Protein AF-A0A353KVI3-F1 (afdb_monomer)

Nearest PDB structures (foldseek):
  3p0k-assembly1_A-2  TM=2.502E-01  e=3.249E+00  Autographa californica nucleopolyhedrovirus
  5xki-assembly1_B  TM=2.496E-01  e=3.936E+00  Autographa californica nucleopolyhedrovirus
  5xki-assembly1_A  TM=2.439E-01  e=4.768E+00  Autographa californica nucleopolyhedrovirus

Solvent-accessible surface area (backbone atoms only — not comparable to full-atom values): 8061 Å² total; per-residue (Å²): 133,88,80,89,85,83,89,76,87,82,83,88,78,89,83,84,87,82,86,81,89,82,84,82,79,86,80,88,84,77,95,76,78,91,66,79,76,70,86,74,83,80,83,80,68,98,54,84,78,79,70,52,66,38,58,51,54,42,21,60,76,51,71,69,33,62,72,58,26,53,54,43,53,50,51,50,61,73,75,39,97,45,76,66,58,38,72,38,52,59,74,56,50,74,72,45,53,80,73,58,46,54,35,40,40,43,44,65,62,53,51,50,48,49,57,61,73,74,106

Radius of gyration: 40.03 Å; Cα contacts (8 Å, |Δi|>4): 71; chains: 1; bounding box: 127×29×61 Å

Secondary structure (DSSP, 8-state):
---------------------------------------------SS-----HHHHHHHHHHTS-HHHHHHHHHHHHHH-SS---EEE-HHHHHHS-HHHHTTEEEHHHHHHHHHHHT-

Foldseek 3Di:
DDDDDDDDDDDDDDDDDDDDDDDDDDDDDDDDDPPVPDPDPDDDDPDDPPQQQALVVLCVLLVNDNVLSVQLCVVCVVPAPAAAREEDAPVVLVVDDPVVVNNYDYPVVSNVSSVVVVD

Sequence (119 aa):
MSVNFLIKSGIITFFFSCIFNSAIVAQQLDENLQIQSEPKAVVNYKTSPQINPLISQVNELAGGNDELTERVIFQIRQTKNTAIRRIVLDNEFETLSEELKKDAIKQSEVVEIINRLKK

pLDDT: mean 72.94, std 23.57, range [34.97, 96.69]

Structure (mmCIF, N/CA/C/O backbone):
data_AF-A0A353KVI3-F1
#
_entry.id   AF-A0A353KVI3-F1
#
loop_
_atom_site.group_PDB
_atom_site.id
_atom_site.type_symbol
_atom_site.label_atom_id
_atom_site.label_alt_id
_atom_site.label_comp_id
_atom_site.label_asym_id
_atom_site.label_entity_id
_atom_site.label_seq_id
_atom_site.pdbx_PDB_ins_code
_atom_site.Cartn_x
_atom_site.Cartn_y
_atom_site.Cartn_z
_atom_site.occupancy
_atom_site.B_iso_or_equiv
_atom_site.auth_seq_id
_atom_site.auth_comp_id
_atom_site.auth_asym_id
_atom_site.auth_atom_id
_atom_site.pdbx_PDB_model_num
ATOM 1 N N . MET A 1 1 ? 114.471 7.026 -45.339 1.00 39.34 1 MET A N 1
ATOM 2 C CA . MET A 1 1 ? 115.197 8.143 -44.704 1.00 39.34 1 MET A CA 1
ATOM 3 C C . MET A 1 1 ? 114.193 8.884 -43.836 1.00 39.34 1 MET A C 1
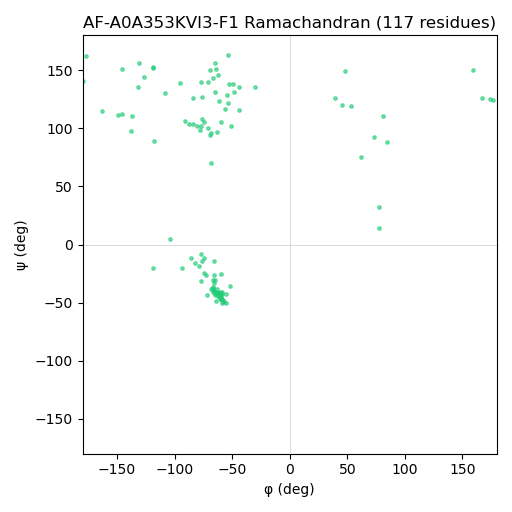ATOM 5 O O . MET A 1 1 ? 113.139 9.240 -44.345 1.00 39.34 1 MET A O 1
ATOM 9 N N . SER A 1 2 ? 114.472 8.996 -42.536 1.00 35.84 2 SER A N 1
ATOM 10 C CA . SER A 1 2 ? 113.763 9.850 -41.566 1.00 35.84 2 SER A CA 1
ATOM 11 C C . SER A 1 2 ? 113.710 11.312 -42.079 1.00 35.84 2 SER A C 1
ATOM 13 O O . SER A 1 2 ? 114.482 11.651 -42.969 1.00 35.84 2 SER A O 1
ATOM 15 N N . VAL A 1 3 ? 112.879 12.249 -41.615 1.00 34.97 3 VAL A N 1
ATOM 16 C CA . VAL A 1 3 ? 112.711 12.760 -40.243 1.00 34.97 3 VAL A CA 1
ATOM 17 C C . VAL A 1 3 ? 111.594 13.842 -40.277 1.00 34.97 3 VAL A C 1
ATOM 19 O O . VAL A 1 3 ? 111.617 14.639 -41.204 1.00 34.97 3 VAL A O 1
ATOM 22 N N . ASN A 1 4 ? 110.717 13.880 -39.253 1.00 36.97 4 ASN A N 1
ATOM 23 C CA . ASN A 1 4 ? 109.984 15.016 -38.619 1.00 36.97 4 ASN A CA 1
ATOM 24 C C . ASN A 1 4 ? 109.237 16.068 -39.496 1.00 36.97 4 ASN A C 1
ATOM 26 O O . ASN A 1 4 ? 109.660 16.426 -40.577 1.00 36.97 4 ASN A O 1
ATOM 30 N N . PHE A 1 5 ? 108.138 16.705 -39.072 1.00 36.28 5 PHE A N 1
ATOM 31 C CA . PHE A 1 5 ? 107.922 17.347 -37.773 1.00 36.28 5 PHE A CA 1
ATOM 32 C C . PHE A 1 5 ? 106.485 17.913 -37.656 1.00 36.28 5 PHE A C 1
ATOM 34 O O . PHE A 1 5 ? 105.848 18.223 -38.658 1.00 36.28 5 PHE A O 1
ATOM 41 N N . LEU A 1 6 ? 106.091 18.171 -36.403 1.00 39.06 6 LEU A N 1
ATOM 42 C CA . LEU A 1 6 ? 105.123 19.174 -35.923 1.00 39.06 6 LEU A CA 1
ATOM 43 C C . LEU A 1 6 ? 103.614 18.878 -35.898 1.00 39.06 6 LEU A C 1
ATOM 45 O O . LEU A 1 6 ? 102.815 19.280 -36.736 1.00 39.06 6 LEU A O 1
ATOM 49 N N . ILE A 1 7 ? 103.267 18.308 -34.747 1.00 49.91 7 ILE A N 1
ATOM 50 C CA . ILE A 1 7 ? 102.094 18.536 -33.899 1.00 49.91 7 ILE A CA 1
ATOM 51 C C . ILE A 1 7 ? 101.560 19.981 -33.970 1.00 49.91 7 ILE A C 1
ATOM 53 O O . ILE A 1 7 ? 102.304 20.938 -33.743 1.00 49.91 7 ILE A O 1
ATOM 57 N N . LYS A 1 8 ? 100.236 20.126 -34.080 1.00 35.59 8 LYS A N 1
ATOM 58 C CA . LYS A 1 8 ? 99.513 21.198 -33.384 1.00 35.59 8 LYS A CA 1
ATOM 59 C C . LYS A 1 8 ? 98.124 20.711 -32.965 1.00 35.59 8 LYS A C 1
ATOM 61 O O . LYS A 1 8 ? 97.298 20.417 -33.814 1.00 35.59 8 LYS A O 1
ATOM 66 N N . SER A 1 9 ? 97.971 20.594 -31.644 1.00 40.91 9 SER A N 1
ATOM 67 C CA . SER A 1 9 ? 96.794 20.876 -30.806 1.00 40.91 9 SER A CA 1
ATOM 68 C C . SER A 1 9 ? 95.406 20.497 -31.349 1.00 40.91 9 SER A C 1
ATOM 70 O O . SER A 1 9 ? 94.983 20.998 -32.374 1.00 40.91 9 SER A O 1
ATOM 72 N N . GLY A 1 10 ? 94.559 19.738 -30.667 1.00 41.81 10 GLY A N 1
ATOM 73 C CA . GLY A 1 10 ? 94.551 19.338 -29.273 1.00 41.81 10 GLY A CA 1
ATOM 74 C C . GLY A 1 10 ? 93.127 18.925 -28.884 1.00 41.81 10 GLY A C 1
ATOM 75 O O . GLY A 1 10 ? 92.157 19.455 -29.409 1.00 41.81 10 GLY A O 1
ATOM 76 N N . ILE A 1 11 ? 93.070 18.000 -27.928 1.00 42.72 11 ILE A N 1
ATOM 77 C CA . ILE A 1 11 ? 91.962 17.705 -27.010 1.00 42.72 11 ILE A CA 1
ATOM 78 C C . ILE A 1 11 ? 90.742 16.986 -27.608 1.00 42.72 11 ILE A C 1
ATOM 80 O O . ILE A 1 11 ? 89.752 17.541 -28.068 1.00 42.72 11 ILE A O 1
ATOM 84 N N . ILE A 1 12 ? 90.869 15.672 -27.460 1.00 45.66 12 ILE A N 1
ATOM 85 C CA . ILE A 1 12 ? 89.860 14.636 -27.289 1.00 45.66 12 ILE A CA 1
ATOM 86 C C . ILE A 1 12 ? 88.771 15.059 -26.290 1.00 45.66 12 ILE A C 1
ATOM 88 O O . ILE A 1 12 ? 89.069 15.458 -25.164 1.00 45.66 12 ILE A O 1
ATOM 92 N N . THR A 1 13 ? 87.505 14.820 -26.627 1.00 43.38 13 THR A N 1
ATOM 93 C CA . THR A 1 13 ? 86.503 14.464 -25.615 1.00 43.38 13 THR A CA 1
ATOM 94 C C . THR A 1 13 ? 85.646 13.324 -26.152 1.00 43.38 13 THR A C 1
ATOM 96 O O . THR A 1 13 ? 84.910 13.461 -27.124 1.00 43.38 13 THR A O 1
ATOM 99 N N . PHE A 1 14 ? 85.840 12.162 -25.535 1.00 37.44 14 PHE A N 1
ATOM 100 C CA . PHE A 1 14 ? 85.013 10.971 -25.654 1.00 37.44 14 PHE A CA 1
ATOM 101 C C . PHE A 1 14 ? 83.584 11.254 -25.143 1.00 37.44 14 PHE A C 1
ATOM 103 O O . PHE A 1 14 ? 83.430 11.945 -24.142 1.00 37.44 14 PHE A O 1
ATOM 110 N N . PHE A 1 15 ? 82.553 10.642 -25.729 1.00 39.94 15 PHE A N 1
ATOM 111 C CA . PHE A 1 15 ? 81.944 9.404 -25.207 1.00 39.94 15 PHE A CA 1
ATOM 112 C C . PHE A 1 15 ? 80.593 9.110 -25.894 1.00 39.94 15 PHE A C 1
ATOM 114 O O . PHE A 1 15 ? 79.657 9.894 -25.853 1.00 39.94 15 PHE A O 1
ATOM 121 N N . PHE A 1 16 ? 80.542 7.886 -26.42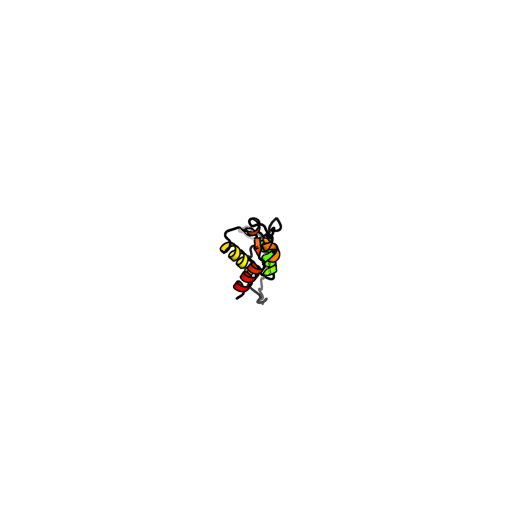2 1.00 39.25 16 PHE A N 1
ATOM 122 C CA . PHE A 1 16 ? 79.425 6.939 -26.451 1.00 39.25 16 PHE A CA 1
ATOM 123 C C . PHE A 1 16 ? 78.291 7.031 -27.488 1.00 39.25 16 PHE A C 1
ATOM 125 O O . PHE A 1 16 ? 77.385 7.853 -27.461 1.00 39.25 16 PHE A O 1
ATOM 132 N N . SER A 1 17 ? 78.371 6.015 -28.348 1.00 42.66 17 SER A N 1
ATOM 133 C CA . SER A 1 17 ? 77.406 5.442 -29.274 1.00 42.66 17 SER A CA 1
ATOM 134 C C . SER A 1 17 ? 76.066 5.071 -28.626 1.00 42.66 17 SER A C 1
ATOM 136 O O . SER A 1 17 ? 76.055 4.423 -27.584 1.00 42.66 17 SER A O 1
ATOM 138 N N . CYS A 1 18 ? 74.964 5.362 -29.323 1.00 43.75 18 CYS A N 1
ATOM 139 C CA . CYS A 1 18 ? 73.726 4.583 -29.261 1.00 43.75 18 CYS A CA 1
ATOM 140 C C . CYS A 1 18 ? 73.172 4.434 -30.685 1.00 43.75 18 CYS A C 1
ATOM 142 O O . CYS A 1 18 ? 72.531 5.327 -31.234 1.00 43.75 18 CYS A O 1
ATOM 144 N N . ILE A 1 19 ? 73.465 3.283 -31.285 1.00 48.78 19 ILE A N 1
ATOM 145 C CA . ILE A 1 19 ? 72.725 2.698 -32.408 1.00 48.78 19 ILE A CA 1
ATOM 146 C C . ILE A 1 19 ? 71.380 2.217 -31.841 1.00 48.78 19 ILE A C 1
ATOM 148 O O . ILE A 1 19 ? 71.381 1.701 -30.733 1.00 48.78 19 ILE A O 1
ATOM 152 N N . PHE A 1 20 ? 70.259 2.381 -32.550 1.00 44.34 20 PHE A N 1
ATOM 153 C CA . PHE A 1 20 ? 69.339 1.287 -32.913 1.00 44.34 20 PHE A CA 1
ATOM 154 C C . PHE A 1 20 ? 68.102 1.808 -33.661 1.00 44.34 20 PHE A C 1
ATOM 156 O O . PHE A 1 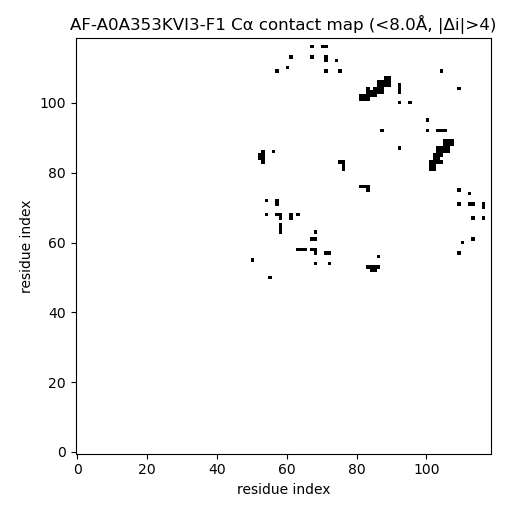20 ? 67.368 2.679 -33.204 1.00 44.34 20 PHE A O 1
ATOM 163 N N . ASN A 1 21 ? 67.923 1.227 -34.849 1.00 45.34 21 ASN A N 1
ATOM 164 C CA . ASN A 1 21 ? 66.804 1.359 -35.773 1.00 45.34 21 ASN A CA 1
ATOM 165 C C . ASN A 1 21 ? 65.438 1.170 -35.099 1.00 45.34 21 ASN A C 1
ATOM 167 O O . ASN A 1 21 ? 65.233 0.195 -34.380 1.00 45.34 21 ASN A O 1
ATOM 171 N N . SER A 1 22 ? 64.466 2.006 -35.459 1.00 47.84 22 SER A N 1
ATOM 172 C CA . SER A 1 22 ? 63.042 1.719 -35.261 1.00 47.84 22 SER A CA 1
ATOM 173 C C . SER A 1 22 ? 62.361 1.657 -36.626 1.00 47.84 22 SER A C 1
ATOM 175 O O . 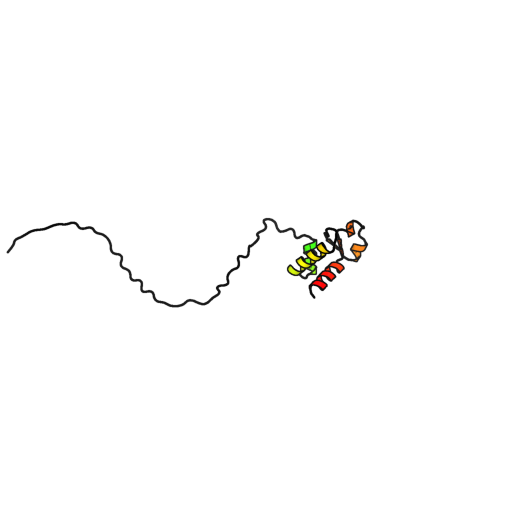SER A 1 22 ? 61.894 2.663 -37.153 1.00 47.84 22 SER A O 1
ATOM 177 N N . ALA A 1 23 ? 62.335 0.463 -37.220 1.00 44.97 23 ALA A N 1
ATOM 178 C CA . ALA A 1 23 ? 61.410 0.146 -38.298 1.00 44.97 23 ALA A CA 1
ATOM 179 C C . ALA A 1 23 ? 60.029 -0.086 -37.666 1.00 44.97 23 ALA A C 1
ATOM 181 O O . ALA A 1 23 ? 59.828 -1.080 -36.971 1.00 44.97 23 ALA A O 1
ATOM 182 N N . ILE A 1 24 ? 59.096 0.848 -37.857 1.00 49.88 24 ILE A N 1
ATOM 183 C CA . ILE A 1 24 ? 57.706 0.696 -37.411 1.00 49.88 24 ILE A CA 1
ATOM 184 C C . ILE A 1 24 ? 56.919 0.070 -38.563 1.00 49.88 24 ILE A C 1
ATOM 186 O O . ILE A 1 24 ? 56.642 0.715 -39.573 1.00 49.88 24 ILE A O 1
ATOM 190 N N . VAL A 1 25 ? 56.596 -1.212 -38.403 1.00 43.66 25 VAL A N 1
ATOM 191 C CA . VAL A 1 25 ? 55.638 -1.955 -39.224 1.00 43.66 25 VAL A CA 1
ATOM 192 C C . VAL A 1 25 ? 54.239 -1.686 -38.672 1.00 43.66 25 VAL A C 1
ATOM 194 O O . VAL A 1 25 ? 53.985 -1.864 -37.484 1.00 43.66 25 VAL A O 1
ATOM 197 N N . ALA A 1 26 ? 53.339 -1.241 -39.543 1.00 45.56 26 ALA A N 1
ATOM 198 C CA . ALA A 1 26 ? 51.913 -1.150 -39.274 1.00 45.56 26 ALA A CA 1
ATOM 199 C C . ALA A 1 26 ? 51.262 -2.540 -39.358 1.00 45.56 26 ALA A C 1
ATOM 201 O O . ALA A 1 26 ? 51.575 -3.275 -40.290 1.00 45.56 26 ALA A O 1
ATOM 202 N N . GLN A 1 27 ? 50.321 -2.852 -38.458 1.00 38.12 27 GLN A N 1
ATOM 203 C CA . GLN A 1 27 ? 48.956 -3.299 -38.795 1.00 38.12 27 GLN A CA 1
ATOM 204 C C . GLN A 1 27 ? 48.156 -3.724 -37.548 1.00 38.12 27 GLN A C 1
ATOM 206 O O . GLN A 1 27 ? 48.581 -4.580 -36.784 1.00 38.12 27 GLN A O 1
ATOM 211 N N . GLN A 1 28 ? 46.985 -3.085 -37.431 1.00 48.44 28 GLN A N 1
ATOM 212 C CA . GLN A 1 28 ? 45.674 -3.586 -36.987 1.00 48.44 28 GLN A CA 1
ATOM 213 C C . GLN A 1 28 ? 45.541 -4.317 -35.641 1.00 48.44 28 GLN A C 1
ATOM 215 O O . GLN A 1 28 ? 45.997 -5.444 -35.486 1.00 48.44 28 GLN A O 1
ATOM 220 N N . LEU A 1 29 ? 44.723 -3.742 -34.747 1.00 36.69 29 LEU A N 1
ATOM 221 C CA . LEU A 1 29 ? 43.849 -4.543 -33.888 1.00 36.69 29 LEU A CA 1
ATOM 222 C C . LEU A 1 29 ? 42.544 -3.794 -33.547 1.00 36.69 29 LEU A C 1
ATOM 224 O O . LEU A 1 29 ? 42.560 -2.771 -32.870 1.00 36.69 29 LEU A O 1
ATOM 228 N N . ASP A 1 30 ? 41.469 -4.347 -34.107 1.00 34.97 30 ASP A N 1
ATOM 229 C CA . ASP A 1 30 ? 40.050 -4.371 -33.731 1.00 34.97 30 ASP A CA 1
ATOM 230 C C . ASP A 1 30 ? 39.284 -3.120 -33.261 1.00 34.97 30 ASP A C 1
ATOM 232 O O . ASP A 1 30 ? 39.481 -2.553 -32.186 1.00 34.97 30 ASP A O 1
ATOM 236 N N . GLU A 1 31 ? 38.244 -2.829 -34.049 1.00 46.75 31 GLU A N 1
ATOM 237 C CA . GLU A 1 31 ? 36.956 -2.320 -33.590 1.00 46.75 31 GLU A CA 1
ATOM 238 C C . GLU A 1 31 ? 36.481 -3.098 -32.355 1.00 46.75 31 GLU A C 1
ATOM 240 O O . GLU A 1 31 ? 36.162 -4.277 -32.454 1.00 46.75 31 GLU A O 1
ATOM 245 N N . ASN A 1 32 ? 36.366 -2.449 -31.196 1.00 39.44 32 ASN A N 1
ATOM 246 C CA . ASN A 1 32 ? 35.334 -2.792 -30.219 1.00 39.44 32 ASN A CA 1
ATOM 247 C C . ASN A 1 32 ? 35.157 -1.665 -29.190 1.00 39.44 32 ASN A C 1
ATOM 249 O O . ASN A 1 32 ? 36.022 -1.397 -28.362 1.00 39.44 32 ASN A O 1
ATOM 253 N N . LEU A 1 33 ? 33.967 -1.057 -29.231 1.00 42.72 33 LEU A N 1
ATOM 254 C CA . LEU A 1 33 ? 33.259 -0.519 -28.068 1.00 42.72 33 LEU A CA 1
ATOM 255 C C . LEU A 1 33 ? 33.965 0.608 -27.293 1.00 42.72 33 LEU A C 1
ATOM 257 O O . LEU A 1 33 ? 34.328 0.461 -26.128 1.00 42.72 33 LEU A O 1
ATOM 261 N N . GLN A 1 34 ? 33.965 1.815 -27.867 1.00 43.28 34 GLN A N 1
ATOM 262 C CA . GLN A 1 34 ? 33.808 3.020 -27.043 1.00 43.28 34 GLN A CA 1
ATOM 263 C C . GLN A 1 34 ? 32.377 3.056 -26.474 1.00 43.28 34 GLN A C 1
ATOM 265 O O . GLN A 1 34 ? 31.550 3.871 -26.875 1.00 43.28 34 GLN A O 1
ATOM 270 N N . ILE A 1 35 ? 32.060 2.161 -25.533 1.00 49.88 35 ILE A N 1
ATOM 271 C CA . ILE A 1 35 ? 30.979 2.437 -24.589 1.00 49.88 35 ILE A CA 1
ATOM 272 C C . ILE A 1 35 ? 31.561 3.466 -23.631 1.00 49.88 35 ILE A C 1
ATOM 274 O O . ILE A 1 35 ? 32.398 3.144 -22.786 1.00 49.88 35 ILE A O 1
ATOM 278 N N . GLN A 1 36 ? 31.134 4.716 -23.794 1.00 52.03 36 GLN A N 1
ATOM 279 C CA . GLN A 1 36 ? 31.235 5.717 -22.743 1.00 52.03 36 GLN A CA 1
ATOM 280 C C . GLN A 1 36 ? 30.626 5.097 -21.483 1.00 52.03 36 GLN A C 1
ATOM 282 O O . GLN A 1 36 ? 29.411 4.957 -21.370 1.00 52.03 36 GLN A O 1
ATOM 287 N N . SER A 1 37 ? 31.475 4.638 -20.565 1.00 50.88 37 SER A N 1
ATOM 288 C CA . SER A 1 37 ? 31.020 4.242 -19.242 1.00 50.88 37 SER A CA 1
ATOM 289 C C . SER A 1 37 ? 30.610 5.526 -18.546 1.00 50.88 37 SER A C 1
ATOM 291 O O . SER A 1 37 ? 31.451 6.247 -18.012 1.00 50.88 37 SER A O 1
ATOM 293 N N . GLU A 1 38 ? 29.318 5.845 -18.618 1.00 61.66 38 GLU A N 1
ATOM 294 C CA . GLU A 1 38 ? 28.720 6.840 -17.742 1.00 61.66 38 GLU A CA 1
ATOM 295 C C . GLU A 1 38 ? 29.159 6.513 -16.309 1.00 61.66 38 GLU A C 1
ATOM 297 O O . GLU A 1 38 ? 29.101 5.342 -15.906 1.00 61.66 38 GLU A O 1
ATOM 302 N N . PRO A 1 39 ? 29.647 7.495 -15.537 1.00 52.88 39 PRO A N 1
ATOM 303 C CA . PRO A 1 39 ? 30.057 7.250 -14.168 1.00 52.88 39 PRO A CA 1
ATOM 304 C C . PRO A 1 39 ? 28.833 6.817 -13.353 1.00 52.88 39 PRO A C 1
ATOM 306 O O . PRO A 1 39 ? 28.057 7.638 -12.871 1.00 52.88 39 PRO A O 1
ATOM 309 N N . LYS A 1 40 ? 28.652 5.504 -13.187 1.00 57.38 40 LYS A N 1
ATOM 310 C CA . LYS A 1 40 ? 27.676 4.941 -12.257 1.00 57.38 40 LYS A CA 1
ATOM 311 C C . LYS A 1 40 ? 28.262 5.071 -10.861 1.00 57.38 40 LYS A C 1
ATOM 313 O O . LYS A 1 40 ? 29.157 4.319 -10.481 1.00 57.38 40 LYS A O 1
ATOM 318 N N . ALA A 1 41 ? 27.786 6.059 -10.111 1.00 64.19 41 ALA A N 1
ATOM 319 C CA . ALA A 1 41 ? 28.103 6.185 -8.698 1.00 64.19 41 ALA A CA 1
ATOM 320 C C . ALA A 1 41 ? 27.617 4.922 -7.969 1.00 64.19 41 ALA A C 1
ATOM 322 O O . ALA A 1 41 ? 26.419 4.719 -7.782 1.00 64.19 41 ALA A O 1
ATOM 323 N N . VAL A 1 42 ? 28.548 4.049 -7.584 1.00 62.38 42 VAL A N 1
ATOM 324 C CA . VAL A 1 42 ? 28.240 2.877 -6.761 1.00 62.38 42 VAL A CA 1
ATOM 325 C C . VAL A 1 42 ? 28.156 3.350 -5.315 1.00 62.38 42 VAL A C 1
ATOM 327 O O . VAL A 1 42 ? 29.172 3.610 -4.668 1.00 62.38 42 VAL A O 1
ATOM 330 N N . VAL A 1 43 ? 26.934 3.513 -4.811 1.00 61.19 43 VAL A N 1
ATOM 331 C CA . VAL A 1 43 ? 26.699 3.895 -3.417 1.00 61.19 43 VAL A CA 1
ATOM 332 C C . VAL A 1 43 ? 26.883 2.661 -2.533 1.00 61.19 43 VAL A C 1
ATOM 334 O O . VAL A 1 43 ? 25.988 1.831 -2.404 1.00 61.19 43 VAL A O 1
ATOM 337 N N . ASN A 1 44 ? 28.059 2.535 -1.916 1.00 46.50 44 ASN A N 1
ATOM 338 C CA . ASN A 1 44 ? 28.313 1.525 -0.890 1.00 46.50 44 ASN A CA 1
ATOM 339 C C . ASN A 1 44 ? 27.825 2.031 0.472 1.00 46.50 44 ASN A C 1
ATOM 341 O O . ASN A 1 44 ? 28.474 2.856 1.120 1.00 46.50 44 ASN A O 1
ATOM 345 N N . TYR A 1 45 ? 26.683 1.520 0.927 1.00 50.03 45 TYR A N 1
ATOM 346 C CA . TYR A 1 45 ? 26.181 1.789 2.271 1.00 50.03 45 TYR A CA 1
ATOM 347 C C . TYR A 1 45 ? 26.976 0.968 3.300 1.00 50.03 45 TYR A C 1
ATOM 349 O O . TYR A 1 45 ? 27.086 -0.250 3.187 1.00 50.03 45 TYR A O 1
ATOM 357 N N . LYS A 1 46 ? 27.523 1.625 4.336 1.00 54.81 46 LYS A N 1
ATOM 358 C CA . LYS A 1 46 ? 28.227 0.956 5.458 1.00 54.81 46 LYS A CA 1
ATOM 359 C C . LYS A 1 46 ? 27.307 0.077 6.316 1.00 54.81 46 LYS A C 1
ATOM 361 O O . LYS A 1 46 ? 27.781 -0.702 7.135 1.00 54.81 46 LYS A O 1
ATOM 366 N N . THR A 1 47 ? 26.002 0.232 6.157 1.00 52.72 47 THR A N 1
ATOM 367 C CA . THR A 1 47 ? 24.952 -0.496 6.864 1.00 52.72 47 THR A CA 1
ATOM 368 C C . THR A 1 47 ? 23.974 -0.969 5.805 1.00 52.72 47 THR A C 1
ATOM 370 O O . THR A 1 47 ? 23.645 -0.183 4.916 1.00 52.72 47 THR A O 1
ATOM 373 N N . SER A 1 48 ? 23.525 -2.227 5.873 1.00 52.44 48 SER A N 1
ATOM 374 C CA . SER A 1 48 ? 22.478 -2.700 4.962 1.00 52.44 48 SER A CA 1
ATOM 375 C C . SER A 1 48 ? 21.294 -1.735 5.068 1.00 52.44 48 SER A C 1
ATOM 377 O O . SER A 1 48 ? 20.842 -1.499 6.197 1.00 52.44 48 SER A O 1
ATOM 379 N N . PRO A 1 49 ? 20.849 -1.098 3.969 1.00 56.28 49 PRO A N 1
ATOM 380 C CA . PRO A 1 49 ? 19.745 -0.159 4.033 1.00 56.28 49 PRO A CA 1
ATOM 381 C C . PRO A 1 49 ? 18.547 -0.888 4.639 1.00 56.28 49 PRO A C 1
ATOM 383 O O . PRO A 1 49 ? 18.068 -1.878 4.092 1.00 56.28 49 PRO A O 1
ATOM 386 N N . GLN A 1 50 ? 18.092 -0.435 5.811 1.00 59.47 50 GLN A N 1
ATOM 387 C CA . GLN A 1 50 ? 16.850 -0.936 6.384 1.00 59.47 50 GLN A CA 1
ATOM 388 C C . GLN A 1 50 ? 15.722 -0.430 5.493 1.00 59.47 50 GLN A C 1
ATOM 390 O O . GLN A 1 50 ? 15.298 0.723 5.590 1.00 59.47 50 GLN A O 1
ATOM 395 N N . ILE A 1 51 ? 15.295 -1.282 4.565 1.00 67.19 51 ILE A N 1
ATOM 396 C CA . ILE A 1 51 ? 14.172 -0.997 3.684 1.00 67.19 51 ILE A CA 1
ATOM 397 C C . ILE A 1 51 ? 12.953 -0.816 4.584 1.00 67.19 51 ILE A C 1
ATOM 399 O O . ILE A 1 51 ? 12.626 -1.677 5.400 1.00 67.19 51 ILE A O 1
ATOM 403 N N . ASN A 1 52 ? 12.307 0.344 4.471 1.00 82.44 52 ASN A N 1
ATOM 404 C CA . ASN A 1 52 ? 11.080 0.627 5.201 1.00 82.44 52 ASN A CA 1
ATOM 405 C C . ASN A 1 52 ? 10.060 -0.496 4.903 1.00 82.44 52 ASN A C 1
ATOM 407 O O . ASN A 1 52 ? 9.828 -0.762 3.721 1.00 82.44 52 ASN A O 1
ATOM 411 N N . PRO A 1 53 ? 9.438 -1.130 5.917 1.00 85.88 53 PRO A N 1
ATOM 412 C CA . PRO A 1 53 ? 8.506 -2.242 5.713 1.00 85.88 53 PRO A CA 1
ATOM 413 C C . PRO A 1 53 ? 7.392 -1.936 4.708 1.00 85.88 53 PRO A C 1
ATOM 415 O O . PRO A 1 53 ? 7.028 -2.799 3.915 1.00 85.88 53 PRO A O 1
ATOM 418 N N . LEU A 1 54 ? 6.909 -0.689 4.676 1.00 90.50 54 LEU A N 1
ATOM 419 C CA . LEU A 1 54 ? 5.946 -0.232 3.677 1.00 90.50 54 LEU A CA 1
ATOM 420 C C . LEU A 1 54 ? 6.506 -0.347 2.255 1.00 90.50 54 LEU A C 1
ATOM 422 O O . LEU A 1 54 ? 5.824 -0.841 1.368 1.00 90.50 54 LEU A O 1
ATOM 426 N N . ILE A 1 55 ? 7.741 0.111 2.035 1.00 90.75 55 ILE A N 1
ATOM 427 C CA . ILE A 1 55 ? 8.383 0.082 0.715 1.00 90.75 55 ILE A CA 1
ATOM 428 C C . ILE A 1 55 ? 8.592 -1.365 0.268 1.00 90.75 55 ILE A C 1
ATOM 430 O O . ILE A 1 55 ? 8.293 -1.677 -0.879 1.00 90.75 55 ILE A O 1
ATOM 434 N N . SER A 1 56 ? 9.023 -2.248 1.177 1.00 91.38 56 SER A N 1
ATOM 435 C CA . SER A 1 56 ? 9.179 -3.680 0.884 1.00 91.38 56 SER A CA 1
ATOM 436 C C . SER A 1 56 ? 7.859 -4.303 0.431 1.00 91.38 56 SER A C 1
ATOM 438 O O . SER A 1 56 ? 7.792 -4.904 -0.635 1.00 91.38 56 SER A O 1
ATOM 440 N N . GLN A 1 57 ? 6.780 -4.087 1.188 1.00 92.75 57 GLN A N 1
ATOM 441 C CA . GLN A 1 57 ? 5.471 -4.653 0.854 1.00 92.75 57 GLN A CA 1
ATOM 442 C C . GLN A 1 57 ? 4.899 -4.064 -0.443 1.00 92.75 57 GLN A C 1
ATOM 444 O O . GLN A 1 57 ? 4.308 -4.787 -1.240 1.00 92.75 57 GLN A O 1
ATOM 449 N N . VAL A 1 58 ? 5.093 -2.765 -0.708 1.00 93.75 58 VAL A N 1
ATOM 450 C CA . VAL A 1 58 ? 4.703 -2.181 -2.002 1.00 93.75 58 VAL A CA 1
ATOM 451 C C . VAL A 1 58 ? 5.509 -2.801 -3.146 1.00 93.75 58 VAL A C 1
ATOM 453 O O . VAL A 1 58 ? 4.928 -3.086 -4.189 1.00 93.75 58 VAL A O 1
ATOM 456 N N . ASN A 1 59 ? 6.812 -3.034 -2.966 1.00 94.38 59 ASN A N 1
ATOM 457 C CA . ASN A 1 59 ? 7.666 -3.638 -3.989 1.00 94.38 59 ASN A CA 1
ATOM 458 C C . ASN A 1 59 ? 7.237 -5.070 -4.321 1.00 94.38 59 ASN A C 1
ATOM 460 O O . ASN A 1 59 ? 7.121 -5.420 -5.496 1.00 94.38 59 ASN A O 1
ATOM 464 N N . GLU A 1 60 ? 6.888 -5.855 -3.303 1.00 93.81 60 GLU A N 1
ATOM 465 C CA . GLU A 1 60 ? 6.301 -7.186 -3.471 1.00 93.81 60 GLU A CA 1
ATOM 466 C C . GLU A 1 60 ? 4.996 -7.124 -4.285 1.00 93.81 60 GLU A C 1
ATOM 468 O O . GLU A 1 60 ? 4.847 -7.844 -5.273 1.00 93.81 60 GLU A O 1
ATOM 473 N N . LEU A 1 61 ? 4.083 -6.201 -3.953 1.00 94.19 61 LEU A N 1
ATOM 474 C CA . LEU A 1 61 ? 2.826 -6.004 -4.694 1.00 94.19 61 LEU A CA 1
ATOM 475 C C . LEU A 1 61 ? 3.047 -5.482 -6.123 1.00 94.19 61 LEU A C 1
ATOM 477 O O . LEU A 1 61 ? 2.268 -5.782 -7.032 1.00 94.19 61 LEU A O 1
ATOM 481 N N . ALA A 1 62 ? 4.106 -4.703 -6.339 1.00 93.69 62 ALA A N 1
ATOM 482 C CA . ALA A 1 62 ? 4.506 -4.198 -7.646 1.00 93.69 62 ALA A CA 1
ATOM 483 C C . ALA A 1 62 ? 5.216 -5.260 -8.508 1.00 93.69 62 ALA A C 1
ATOM 485 O O . ALA A 1 62 ? 5.437 -5.014 -9.696 1.00 93.69 62 ALA A O 1
ATOM 486 N N . GLY A 1 63 ? 5.533 -6.434 -7.949 1.00 93.19 63 GLY A N 1
ATOM 487 C CA . GLY A 1 63 ? 6.242 -7.514 -8.636 1.00 93.19 63 GLY A CA 1
ATOM 488 C C . GLY A 1 63 ? 7.747 -7.272 -8.764 1.00 93.19 63 GLY A C 1
ATOM 489 O O . GLY A 1 63 ? 8.334 -7.656 -9.771 1.00 93.19 63 GLY A O 1
ATOM 490 N N . GLY A 1 64 ? 8.359 -6.593 -7.789 1.00 91.38 64 GLY A N 1
ATOM 491 C CA . GLY A 1 64 ? 9.791 -6.276 -7.789 1.00 91.38 64 GLY A CA 1
ATOM 492 C C . GLY A 1 64 ? 10.185 -5.113 -8.704 1.00 91.38 64 GLY A C 1
ATOM 493 O O . GLY A 1 64 ? 11.356 -4.953 -9.028 1.00 91.38 64 GLY A O 1
ATOM 494 N N . ASN A 1 65 ? 9.219 -4.318 -9.176 1.00 92.50 65 ASN A N 1
ATOM 495 C CA . ASN A 1 65 ? 9.492 -3.156 -10.018 1.00 92.50 65 ASN A CA 1
ATOM 496 C C . ASN A 1 65 ? 9.749 -1.915 -9.149 1.00 92.50 65 ASN A C 1
ATOM 498 O O . ASN A 1 65 ? 8.807 -1.314 -8.623 1.00 92.50 65 ASN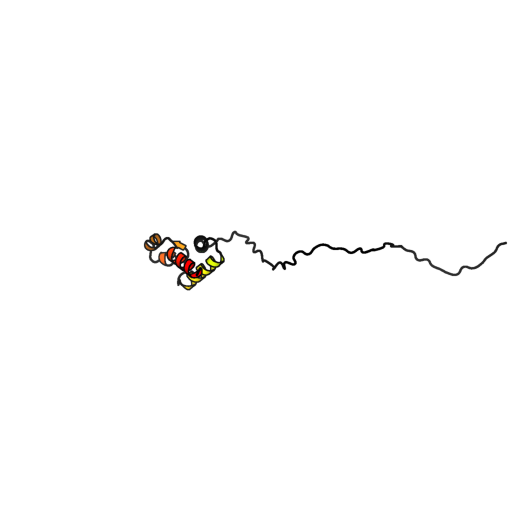 A O 1
ATOM 502 N N . ASP A 1 66 ? 11.016 -1.525 -9.021 1.00 91.38 66 ASP A N 1
ATOM 503 C CA . ASP A 1 66 ? 11.448 -0.397 -8.187 1.00 91.38 66 ASP A CA 1
ATOM 504 C C . ASP A 1 66 ? 10.865 0.945 -8.650 1.00 91.38 66 ASP A C 1
ATOM 506 O O . ASP A 1 66 ? 10.333 1.699 -7.837 1.00 91.38 66 ASP A O 1
ATOM 510 N N . GLU A 1 67 ? 10.852 1.217 -9.958 1.00 92.75 67 GLU A N 1
ATOM 511 C CA . GLU A 1 67 ? 10.292 2.457 -10.516 1.00 92.75 67 GLU A CA 1
ATOM 512 C C . GLU A 1 67 ? 8.793 2.586 -10.202 1.00 92.75 67 GLU A C 1
ATOM 514 O O . GLU A 1 67 ? 8.302 3.639 -9.785 1.00 92.75 67 GLU A O 1
ATOM 519 N N . LEU A 1 68 ? 8.047 1.493 -10.363 1.00 93.75 68 LEU A N 1
ATOM 520 C CA . LEU A 1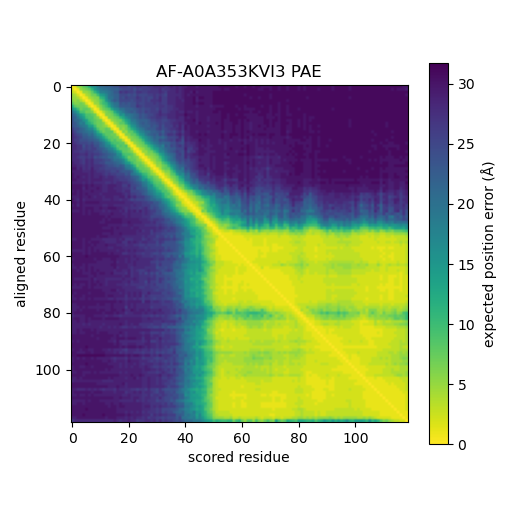 68 ? 6.631 1.454 -10.023 1.00 93.75 68 LEU A CA 1
ATOM 521 C C . LEU A 1 68 ? 6.421 1.591 -8.513 1.00 93.75 68 LEU A C 1
ATOM 523 O O . LEU A 1 68 ? 5.515 2.306 -8.088 1.00 93.75 68 LEU A O 1
ATOM 527 N N . THR A 1 69 ? 7.273 0.958 -7.708 1.00 93.19 69 THR A N 1
ATOM 528 C CA . THR A 1 69 ? 7.252 1.057 -6.242 1.00 93.19 69 THR A CA 1
ATOM 529 C C . THR A 1 69 ? 7.389 2.507 -5.797 1.00 93.19 69 THR A C 1
ATOM 531 O O . THR A 1 69 ? 6.574 2.994 -5.012 1.00 93.19 69 THR A O 1
ATOM 534 N N . GLU A 1 70 ? 8.374 3.228 -6.330 1.00 92.62 70 GLU A N 1
ATOM 535 C CA . GLU A 1 70 ? 8.595 4.639 -6.015 1.00 92.62 70 GLU A CA 1
ATOM 536 C C . GLU A 1 70 ? 7.379 5.499 -6.368 1.00 92.62 70 GLU A C 1
ATOM 538 O O . GLU A 1 70 ? 6.927 6.302 -5.546 1.00 92.62 70 GLU A O 1
ATOM 543 N N . ARG A 1 71 ? 6.793 5.291 -7.555 1.00 94.50 71 ARG A N 1
ATOM 544 C CA . ARG A 1 71 ? 5.590 6.015 -8.000 1.00 94.50 71 ARG A CA 1
ATOM 545 C C . ARG A 1 71 ? 4.384 5.741 -7.104 1.00 94.50 71 ARG A C 1
ATOM 547 O O . ARG A 1 71 ? 3.653 6.671 -6.760 1.00 94.50 71 ARG A O 1
ATOM 554 N N . VAL A 1 72 ? 4.190 4.491 -6.686 1.00 94.44 72 VAL A N 1
ATOM 555 C CA . VAL A 1 72 ? 3.109 4.102 -5.768 1.00 94.44 72 VAL A CA 1
ATOM 556 C C . VAL A 1 72 ? 3.304 4.764 -4.405 1.00 94.44 72 VAL A C 1
ATOM 558 O O . VAL A 1 72 ? 2.381 5.397 -3.893 1.00 94.44 72 VAL A O 1
ATOM 561 N N . ILE A 1 73 ? 4.511 4.693 -3.835 1.00 93.19 73 ILE A N 1
ATOM 562 C CA . ILE A 1 73 ? 4.842 5.329 -2.551 1.00 93.19 73 ILE A CA 1
ATOM 563 C C . ILE A 1 73 ? 4.637 6.843 -2.623 1.00 93.19 73 ILE A C 1
ATOM 565 O O . ILE A 1 73 ? 4.074 7.437 -1.699 1.00 93.19 73 ILE A O 1
ATOM 569 N N . PHE A 1 74 ? 5.054 7.471 -3.721 1.00 92.94 74 PHE A N 1
ATOM 570 C CA . PHE A 1 74 ? 4.813 8.888 -3.953 1.00 92.94 74 PHE A CA 1
ATOM 571 C C . PHE A 1 74 ? 3.312 9.202 -3.961 1.00 92.94 74 PHE A C 1
ATOM 573 O O . PHE A 1 74 ? 2.874 10.115 -3.263 1.00 92.94 74 PHE A O 1
ATOM 580 N N . GLN A 1 75 ? 2.502 8.414 -4.669 1.00 93.88 75 GLN A N 1
ATOM 581 C CA . GLN A 1 75 ? 1.060 8.639 -4.738 1.00 93.88 75 GLN A CA 1
ATOM 582 C C . GLN A 1 75 ? 0.348 8.419 -3.394 1.00 93.88 75 GLN A C 1
ATOM 584 O O . GLN A 1 75 ? -0.556 9.182 -3.051 1.00 93.88 75 GLN A O 1
ATOM 589 N N . ILE A 1 76 ? 0.778 7.443 -2.590 1.00 92.81 76 ILE A N 1
ATOM 590 C CA . ILE A 1 76 ? 0.271 7.254 -1.220 1.00 92.81 76 ILE A CA 1
ATOM 591 C C . ILE A 1 76 ? 0.547 8.505 -0.376 1.00 92.81 76 ILE A C 1
ATOM 593 O O . ILE A 1 76 ? -0.353 9.011 0.289 1.00 92.81 76 ILE A O 1
ATOM 597 N N . ARG A 1 77 ? 1.764 9.059 -0.449 1.00 91.19 77 ARG A N 1
ATOM 598 C CA . ARG A 1 77 ? 2.142 10.275 0.295 1.00 91.19 77 ARG A CA 1
ATOM 599 C C . ARG A 1 77 ? 1.371 11.521 -0.144 1.00 91.19 77 ARG A C 1
ATOM 601 O O . ARG A 1 77 ? 1.151 12.398 0.677 1.00 91.19 77 ARG A O 1
ATOM 608 N N . GLN A 1 78 ? 0.978 11.604 -1.414 1.00 90.19 78 GLN A N 1
ATOM 609 C CA . GLN A 1 78 ? 0.170 12.715 -1.932 1.00 90.19 78 GLN A CA 1
ATOM 610 C C . GLN A 1 78 ? -1.310 12.606 -1.544 1.00 90.19 78 GLN A C 1
ATOM 612 O O . GLN A 1 78 ? -1.989 13.616 -1.398 1.00 90.19 78 GLN A O 1
ATOM 617 N N . THR A 1 79 ? -1.830 11.385 -1.410 1.00 86.31 79 THR A N 1
ATOM 618 C CA . THR A 1 79 ? -3.266 11.141 -1.184 1.00 86.31 79 THR A CA 1
ATOM 619 C C . THR A 1 79 ? -3.643 11.019 0.287 1.00 86.31 79 THR A C 1
ATOM 621 O O . THR A 1 79 ? -4.812 11.184 0.634 1.00 86.31 79 THR A O 1
ATOM 624 N N . LYS A 1 80 ? -2.681 10.721 1.164 1.00 85.56 80 LYS A N 1
ATOM 625 C CA . LYS A 1 80 ? -2.920 10.533 2.596 1.00 85.56 80 LYS A CA 1
ATOM 626 C C . LYS A 1 80 ? -2.342 11.706 3.385 1.00 85.56 80 LYS A C 1
ATOM 628 O O . LYS A 1 80 ? -1.174 12.048 3.250 1.00 85.56 80 LYS A O 1
ATOM 633 N N . ASN A 1 81 ? -3.160 12.274 4.270 1.00 80.06 81 ASN A N 1
ATOM 634 C CA . ASN A 1 81 ? -2.759 13.373 5.159 1.00 80.06 81 ASN A CA 1
ATOM 635 C C . ASN A 1 81 ? -1.860 12.918 6.320 1.00 80.06 81 ASN A C 1
ATOM 637 O O . ASN A 1 81 ? -1.307 13.740 7.046 1.00 80.06 81 ASN A O 1
ATOM 641 N N . THR A 1 82 ? -1.745 11.610 6.528 1.00 83.25 82 THR A N 1
ATOM 642 C CA . THR A 1 82 ? -0.978 10.990 7.605 1.00 83.25 82 THR A CA 1
ATOM 643 C C . THR A 1 82 ? 0.121 10.108 7.032 1.00 83.25 82 THR A C 1
ATOM 645 O O . THR A 1 82 ? 0.012 9.559 5.934 1.00 83.25 82 THR A O 1
ATOM 648 N N . ALA A 1 83 ? 1.208 9.960 7.791 1.00 86.25 83 ALA A N 1
ATOM 649 C CA . ALA A 1 83 ? 2.302 9.083 7.410 1.00 86.25 83 ALA A CA 1
ATOM 650 C C . ALA A 1 83 ? 1.859 7.619 7.532 1.00 86.25 83 ALA A C 1
ATOM 652 O O . ALA A 1 83 ? 1.850 7.061 8.629 1.00 86.25 83 ALA A O 1
ATOM 653 N N . ILE A 1 84 ? 1.513 7.007 6.400 1.00 91.06 84 ILE A N 1
ATOM 654 C CA . ILE A 1 84 ? 1.274 5.566 6.305 1.00 91.06 84 ILE A CA 1
ATOM 655 C C . ILE A 1 84 ? 2.581 4.826 6.595 1.00 91.06 84 ILE A C 1
ATOM 657 O O . ILE A 1 84 ? 3.632 5.163 6.044 1.00 91.06 84 ILE A O 1
ATOM 661 N N . ARG A 1 85 ? 2.520 3.825 7.475 1.00 89.88 85 ARG A N 1
ATOM 662 C CA . ARG A 1 85 ? 3.678 3.040 7.933 1.00 89.88 85 ARG A CA 1
ATOM 663 C C . ARG A 1 85 ? 3.573 1.557 7.601 1.00 89.88 85 ARG A C 1
ATOM 665 O O . ARG A 1 85 ? 4.598 0.883 7.590 1.00 89.88 85 ARG A O 1
ATOM 672 N N . ARG A 1 86 ? 2.366 1.052 7.341 1.00 91.81 86 ARG A N 1
ATOM 673 C CA . ARG A 1 86 ? 2.117 -0.365 7.046 1.00 91.81 86 ARG A CA 1
ATOM 674 C C . ARG A 1 86 ? 0.984 -0.553 6.047 1.00 91.81 86 ARG A C 1
ATOM 676 O O . ARG A 1 86 ? 0.048 0.247 6.021 1.00 91.81 86 ARG A O 1
ATOM 683 N N . ILE A 1 87 ? 1.064 -1.635 5.281 1.00 94.44 87 ILE A N 1
ATOM 684 C CA . ILE A 1 87 ? -0.060 -2.181 4.524 1.00 94.44 87 ILE A CA 1
ATOM 685 C C . ILE A 1 87 ? -0.681 -3.281 5.380 1.00 94.44 87 ILE A C 1
ATOM 687 O O . ILE A 1 87 ? 0.034 -4.033 6.042 1.00 94.44 87 ILE A O 1
ATOM 691 N N . VAL A 1 88 ? -2.004 -3.348 5.400 1.00 95.12 88 VAL A N 1
ATOM 692 C CA . VAL A 1 88 ? -2.754 -4.398 6.097 1.00 95.12 88 VAL A CA 1
ATOM 693 C C . VAL A 1 88 ? -3.800 -4.982 5.162 1.00 95.12 88 VAL A C 1
ATOM 695 O O . VAL A 1 88 ? -4.229 -4.318 4.210 1.00 95.12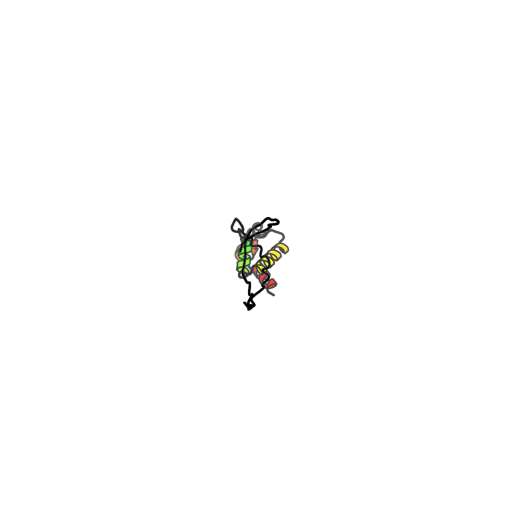 88 VAL A O 1
ATOM 698 N N . LEU A 1 89 ? -4.220 -6.216 5.433 1.00 96.19 89 LEU A N 1
ATOM 699 C CA . LEU A 1 89 ? -5.328 -6.812 4.700 1.00 96.19 89 LEU A CA 1
ATOM 700 C C . LEU A 1 89 ? -6.614 -6.021 4.961 1.00 96.19 89 LEU A C 1
ATOM 702 O O . LEU A 1 89 ? -6.805 -5.438 6.028 1.00 96.19 89 LEU A O 1
ATOM 706 N N . ASP A 1 90 ? -7.522 -6.014 3.992 1.00 95.69 90 ASP A N 1
ATOM 707 C CA . ASP A 1 90 ? -8.771 -5.256 4.081 1.00 95.69 90 ASP A CA 1
ATOM 708 C C . ASP A 1 90 ? -9.622 -5.665 5.292 1.00 95.69 90 ASP A C 1
ATOM 710 O O . ASP A 1 90 ? -10.159 -4.808 5.987 1.00 95.69 90 ASP A O 1
ATOM 714 N N . ASN A 1 91 ? -9.707 -6.965 5.584 1.00 95.50 91 ASN A N 1
ATOM 715 C CA . ASN A 1 91 ? -10.416 -7.481 6.756 1.00 95.50 91 ASN A CA 1
ATOM 716 C C . ASN A 1 91 ? -9.748 -7.054 8.072 1.00 95.50 91 ASN A C 1
ATOM 718 O O . ASN A 1 91 ? -10.442 -6.703 9.021 1.00 95.50 91 ASN A O 1
ATOM 722 N N . GLU A 1 92 ? -8.417 -7.054 8.129 1.00 94.94 92 GLU A N 1
ATOM 723 C CA . GLU A 1 92 ? -7.658 -6.605 9.296 1.00 94.94 92 GLU A CA 1
ATOM 724 C C . GLU A 1 92 ? -7.839 -5.104 9.514 1.00 94.94 92 GLU A C 1
ATOM 726 O O . GLU A 1 92 ? -8.048 -4.674 10.647 1.00 94.94 92 GLU A O 1
ATOM 731 N N . PHE A 1 93 ? -7.846 -4.314 8.437 1.00 95.56 93 PHE A N 1
ATOM 732 C CA . PHE A 1 93 ? -8.054 -2.871 8.494 1.00 95.56 93 PHE A CA 1
ATOM 733 C C . PHE A 1 93 ? -9.357 -2.503 9.207 1.00 95.56 93 PHE A C 1
ATOM 735 O O . PHE A 1 93 ? -9.366 -1.591 10.032 1.00 95.56 93 PHE A O 1
ATOM 742 N N . GLU A 1 94 ? -10.447 -3.223 8.931 1.00 95.00 94 GLU A N 1
ATOM 743 C CA . GLU A 1 94 ? -11.746 -2.957 9.560 1.00 95.00 94 GLU A CA 1
ATOM 744 C C . GLU A 1 94 ? -11.746 -3.231 11.069 1.00 95.00 94 GLU A C 1
ATOM 746 O O . GLU A 1 94 ? -12.493 -2.594 11.811 1.00 95.00 94 GLU A O 1
ATOM 751 N N . THR A 1 95 ? -10.873 -4.128 11.535 1.00 95.44 95 THR A N 1
ATOM 752 C CA . THR A 1 95 ? -10.730 -4.470 12.959 1.00 95.44 95 THR A CA 1
ATOM 753 C C . THR A 1 95 ? -9.793 -3.540 13.732 1.00 95.44 95 THR A C 1
ATOM 755 O O . THR A 1 95 ? -9.760 -3.591 14.963 1.00 95.44 95 THR A O 1
ATOM 758 N N . LEU A 1 96 ? -9.031 -2.683 13.043 1.00 94.44 96 LEU A N 1
ATOM 759 C CA . LEU A 1 96 ? -8.131 -1.728 13.686 1.00 94.44 96 LEU A CA 1
ATOM 760 C C . LEU A 1 96 ? -8.910 -0.633 14.423 1.00 94.44 96 LEU A C 1
ATOM 762 O O . LEU A 1 96 ? -9.991 -0.213 14.008 1.00 94.44 96 LEU A O 1
ATOM 766 N N . SER A 1 97 ? -8.316 -0.107 15.495 1.00 95.81 97 SER A N 1
ATOM 767 C CA . SER A 1 97 ? -8.818 1.117 16.120 1.00 95.81 97 SER A CA 1
ATOM 768 C C . SER A 1 97 ? -8.678 2.310 15.168 1.00 95.81 97 SER A C 1
ATOM 770 O O . SER A 1 97 ? -7.799 2.341 14.306 1.00 95.81 97 SER A O 1
ATOM 772 N N . GLU A 1 98 ? -9.498 3.342 15.359 1.00 92.75 98 GLU A N 1
ATOM 773 C CA . GLU A 1 98 ? -9.460 4.555 14.527 1.00 92.75 98 GLU A CA 1
ATOM 774 C C . GLU A 1 98 ? -8.103 5.278 14.562 1.00 92.75 98 GLU A C 1
ATOM 776 O O . GLU A 1 98 ? -7.730 5.968 13.616 1.00 92.75 98 GLU A O 1
ATOM 781 N N . GLU A 1 99 ? -7.326 5.107 15.631 1.00 91.81 99 GLU A N 1
ATOM 782 C CA . GLU A 1 99 ? -5.953 5.614 15.702 1.00 91.81 99 GLU A CA 1
ATOM 783 C C . GLU A 1 99 ? -5.005 4.818 14.800 1.00 91.81 99 GLU A C 1
ATOM 785 O O . GLU A 1 99 ? -4.226 5.411 14.057 1.00 91.81 99 GLU A O 1
ATOM 790 N N . LEU A 1 100 ? -5.125 3.488 14.808 1.00 92.44 100 LEU A N 1
ATOM 791 C CA . LEU A 1 100 ? -4.321 2.565 14.001 1.00 92.44 100 LEU A CA 1
ATOM 792 C C . LEU A 1 100 ? -4.738 2.517 12.523 1.00 92.44 100 LEU A C 1
ATOM 794 O O . LEU A 1 100 ? -4.008 1.997 11.679 1.00 92.44 100 LEU A O 1
ATOM 798 N N . LYS A 1 101 ? -5.913 3.043 12.176 1.00 93.44 101 LYS A N 1
ATOM 799 C CA . LYS A 1 101 ? -6.305 3.250 10.776 1.00 93.44 101 LYS A CA 1
ATOM 800 C C . LYS A 1 101 ? -5.579 4.438 10.146 1.00 93.44 101 LYS A C 1
ATOM 802 O O . LYS A 1 101 ? -5.402 4.468 8.934 1.00 93.44 101 LYS A O 1
ATOM 807 N N . LYS A 1 102 ? -5.116 5.408 10.945 1.00 91.69 102 LYS A N 1
ATOM 808 C CA . LYS A 1 102 ? -4.424 6.608 10.438 1.00 91.69 102 LYS A CA 1
ATOM 809 C C . LYS A 1 102 ? -3.012 6.316 9.935 1.00 91.69 102 LYS A C 1
ATOM 811 O O . LYS A 1 102 ? -2.518 7.061 9.093 1.00 91.69 102 LYS A O 1
ATOM 816 N N . ASP A 1 103 ? -2.352 5.280 10.445 1.00 93.25 103 ASP A N 1
ATOM 817 C CA . ASP A 1 103 ? -0.998 4.877 10.042 1.00 93.25 103 ASP A CA 1
ATOM 818 C C . ASP A 1 103 ? -0.976 3.633 9.133 1.00 93.25 103 ASP A C 1
ATOM 820 O O . ASP A 1 103 ? 0.104 3.159 8.766 1.00 93.25 103 ASP A O 1
ATOM 824 N N . ALA A 1 104 ? -2.143 3.126 8.730 1.00 93.56 104 ALA A N 1
ATOM 825 C CA . ALA A 1 104 ? -2.294 1.943 7.892 1.00 93.56 104 ALA A CA 1
ATOM 826 C C . ALA A 1 104 ? -2.991 2.263 6.562 1.00 93.56 104 ALA A C 1
ATOM 828 O O . ALA A 1 104 ? -3.798 3.185 6.465 1.00 93.56 104 ALA A O 1
ATOM 829 N N . ILE A 1 105 ? -2.696 1.472 5.534 1.00 95.12 105 ILE A N 1
ATOM 830 C CA . ILE A 1 105 ? -3.418 1.484 4.259 1.00 95.12 105 ILE A CA 1
ATOM 831 C C . ILE A 1 105 ? -3.878 0.068 3.918 1.00 95.12 105 ILE A C 1
ATOM 833 O O . ILE A 1 105 ? -3.178 -0.903 4.211 1.00 95.12 105 ILE A O 1
ATOM 837 N N . LYS A 1 106 ? -5.056 -0.047 3.304 1.00 96.69 106 LYS A N 1
ATOM 838 C CA . LYS A 1 106 ? -5.570 -1.325 2.808 1.00 96.69 106 LYS A CA 1
ATOM 839 C C . LYS A 1 106 ? -4.719 -1.834 1.653 1.00 96.69 106 LYS A C 1
ATOM 841 O O . LYS A 1 106 ? -4.286 -1.055 0.802 1.00 96.69 106 LYS A O 1
ATOM 846 N N . GLN A 1 107 ? -4.531 -3.145 1.583 1.00 96.25 107 GLN A N 1
ATOM 847 C CA . GLN A 1 107 ? -3.845 -3.771 0.460 1.00 96.25 107 GLN A CA 1
ATOM 848 C C . GLN A 1 107 ? -4.575 -3.506 -0.862 1.00 96.25 107 G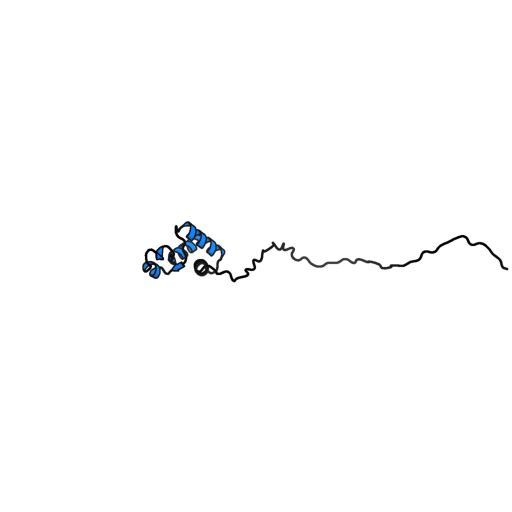LN A C 1
ATOM 850 O O . GLN A 1 107 ? -3.920 -3.206 -1.861 1.00 96.25 107 GLN A O 1
ATOM 855 N N . SER A 1 108 ? -5.911 -3.559 -0.877 1.00 96.56 108 SER A N 1
ATOM 856 C CA . SER A 1 108 ? -6.702 -3.278 -2.082 1.00 96.56 108 SER A CA 1
ATOM 857 C C . SER A 1 108 ? -6.461 -1.874 -2.645 1.00 96.56 108 SER A C 1
ATOM 859 O O . SER A 1 108 ? -6.266 -1.732 -3.851 1.00 96.56 108 SER A O 1
ATOM 861 N N . GLU A 1 109 ? -6.378 -0.854 -1.785 1.00 95.75 109 GLU A N 1
ATOM 862 C CA . GLU A 1 109 ? -6.069 0.524 -2.187 1.00 95.75 109 GLU A CA 1
ATOM 863 C C . GLU A 1 109 ? -4.690 0.615 -2.853 1.00 95.75 109 GLU A C 1
ATOM 865 O O . GLU A 1 109 ? -4.526 1.275 -3.880 1.00 95.75 109 GLU A O 1
ATOM 870 N N . VAL A 1 110 ? -3.687 -0.079 -2.308 1.00 95.75 110 VAL A N 1
ATOM 871 C CA . VAL A 1 110 ? -2.339 -0.112 -2.895 1.00 95.75 110 VAL A CA 1
ATOM 872 C C . VAL A 1 110 ? -2.357 -0.793 -4.264 1.00 95.75 110 VAL A C 1
ATOM 874 O O . VAL A 1 110 ? -1.767 -0.282 -5.218 1.00 95.75 110 VAL A O 1
ATOM 877 N N . VAL A 1 111 ? -3.071 -1.912 -4.395 1.00 96.50 111 VAL A N 1
ATOM 878 C CA . VAL A 1 111 ? -3.228 -2.628 -5.671 1.00 96.50 111 VAL A CA 1
ATOM 879 C C . VAL A 1 111 ? -3.965 -1.773 -6.706 1.00 96.50 111 VAL A C 1
ATOM 881 O O . VAL A 1 111 ? -3.592 -1.767 -7.880 1.00 96.50 111 VAL A O 1
ATOM 884 N N . GLU A 1 112 ? -4.973 -1.006 -6.298 1.00 96.69 112 GLU A N 1
ATOM 885 C CA . GLU A 1 112 ? -5.676 -0.076 -7.183 1.00 96.69 112 GLU A CA 1
ATOM 886 C C . GLU A 1 112 ? -4.736 1.014 -7.715 1.00 96.69 112 GLU A C 1
ATOM 888 O O . GLU A 1 112 ? -4.714 1.284 -8.920 1.00 96.69 112 GLU A O 1
ATOM 893 N N . ILE A 1 113 ? -3.906 1.593 -6.840 1.00 95.81 113 ILE A N 1
ATOM 894 C CA . ILE A 1 113 ? -2.879 2.569 -7.225 1.00 95.81 113 ILE A CA 1
ATOM 895 C C . ILE A 1 113 ? -1.918 1.952 -8.250 1.00 95.81 113 ILE A C 1
ATOM 897 O O . ILE A 1 113 ? -1.682 2.551 -9.300 1.00 95.81 113 ILE A O 1
ATOM 901 N N . ILE A 1 114 ? -1.414 0.743 -7.983 1.00 96.12 114 ILE A N 1
ATOM 902 C CA . ILE A 1 114 ? -0.532 -0.001 -8.895 1.00 96.12 114 ILE A CA 1
ATOM 903 C C . ILE A 1 114 ? -1.194 -0.177 -10.265 1.00 96.12 114 ILE A C 1
ATOM 905 O O . ILE A 1 114 ? -0.596 0.140 -11.293 1.00 96.12 114 ILE A O 1
ATOM 909 N N . ASN A 1 115 ? -2.438 -0.651 -10.294 1.00 96.38 115 ASN A N 1
ATOM 910 C CA . ASN A 1 115 ? -3.162 -0.909 -11.537 1.00 96.38 115 ASN A CA 1
ATOM 911 C C . ASN A 1 115 ? -3.450 0.369 -12.325 1.00 96.38 115 ASN A C 1
ATOM 913 O O . ASN A 1 115 ? -3.462 0.335 -13.553 1.00 96.38 115 ASN A O 1
ATOM 917 N N . ARG A 1 116 ? -3.673 1.497 -11.645 1.00 95.81 116 ARG A N 1
ATOM 918 C CA . ARG A 1 116 ? -3.832 2.800 -12.298 1.00 95.81 116 ARG A CA 1
ATOM 919 C C . ARG A 1 116 ? -2.530 3.287 -12.931 1.00 95.81 116 ARG A C 1
ATOM 921 O O . ARG A 1 116 ? -2.588 3.865 -14.004 1.00 95.81 116 ARG A O 1
ATOM 928 N N . LEU A 1 117 ? -1.388 3.057 -12.285 1.00 94.19 117 LEU A N 1
ATOM 929 C CA . LEU A 1 117 ? -0.072 3.498 -12.766 1.00 94.19 117 LEU A CA 1
ATOM 930 C C . LEU A 1 117 ? 0.516 2.607 -13.873 1.00 94.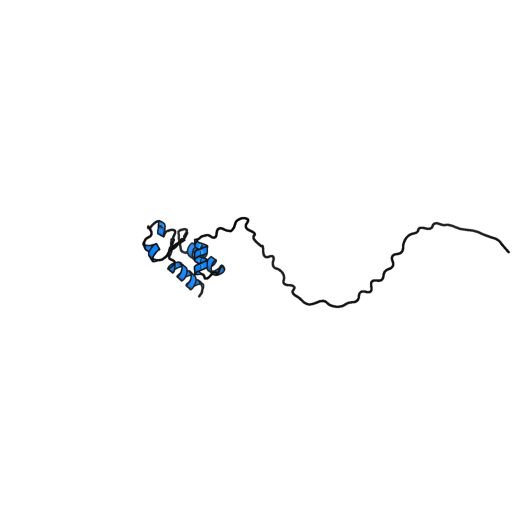19 117 LEU A C 1
ATOM 932 O O . LEU A 1 117 ? 1.442 3.031 -14.557 1.00 94.19 117 LEU A O 1
ATOM 936 N N . LYS A 1 118 ? 0.010 1.377 -14.029 1.00 91.75 118 LYS A N 1
ATOM 937 C CA . LYS A 1 118 ? 0.385 0.454 -15.115 1.00 91.75 118 LYS A CA 1
ATOM 938 C C . LYS A 1 118 ? -0.349 0.715 -16.437 1.00 91.75 118 LYS A C 1
ATOM 940 O O . LYS A 1 118 ? 0.047 0.139 -17.447 1.00 91.75 118 LYS A O 1
ATOM 945 N N . LYS A 1 119 ? -1.441 1.480 -16.409 1.00 83.38 119 LYS A N 1
ATOM 946 C CA . LYS A 1 119 ? -2.227 1.856 -17.593 1.00 83.38 119 LYS A CA 1
ATOM 947 C C . LYS A 1 119 ? -1.597 3.049 -18.293 1.00 83.38 119 LYS A C 1
ATOM 949 O O . LYS A 1 119 ? -1.659 3.056 -19.538 1.00 83.38 119 LYS A O 1
#

Mean predicted aligned error: 17.52 Å